Protein AF-A0A850MHQ4-F1 (afdb_monomer)

Sequence (145 aa):
MGALKTVGGVFALVAGTLNIVVLLLAYMGAAVTPMILIYSLSLAVSPIGGIIGLALNGLLLVGGILGLAGKKAGGILALIAAAFIMLEGILISFVFNPFTQPELILMFNPWSFFVGFVGLSISFLTIEAILGLLGGIFILAGGSD

Secondary structure (DSSP, 8-state):
--HHHHHHHHHHHHHHHHHHHHHHHHHTT----HHHHHHHHHHHH-HHHHHHHHHHHHHHHHHHHHHHTT-HHHHHHHHHHHHHHHHHHHHHHHHT-TTT-THHHHHS-HHHHHHHHHHHHT-SS-HHHHHHHHHHHHHHHT---

Mean predicted aligned error: 10.4 Å

Nearest PDB structures (foldseek):
  4py0-assembly1_A  TM=2.645E-01  e=3.277E+00  Homo sapiens

Foldseek 3Di:
DFPLLLLLLVLLQVLLVVLVVLVVCLVVPDPDALQSVLVVVLCVVDVVLVVLLNVLSVLSNQLSVCSNVLHLVSLVSLQVSLVVVLVSLVVSLVVLPCVVPVVVCVVDPVVSSVVNNVVSVVPSPPVSSVSSNSSSVSSNVRDDD

Structure (mmCIF, N/CA/C/O backbone):
data_AF-A0A850MHQ4-F1
#
_entry.id   AF-A0A850MHQ4-F1
#
loop_
_atom_site.group_PDB
_atom_site.id
_atom_site.type_symbol
_atom_site.label_atom_id
_atom_site.label_alt_id
_atom_site.label_comp_id
_atom_site.label_asym_id
_atom_site.label_entity_id
_atom_site.label_seq_id
_atom_site.pdbx_PDB_ins_code
_atom_site.Cartn_x
_atom_site.Cartn_y
_atom_site.Cartn_z
_atom_site.occupancy
_atom_site.B_iso_or_equiv
_atom_site.auth_seq_id
_atom_site.auth_comp_id
_atom_site.auth_asym_id
_atom_site.auth_atom_id
_atom_site.pdbx_PDB_model_num
ATOM 1 N N . MET A 1 1 ? -12.456 -2.548 19.853 1.00 61.94 1 MET A N 1
ATOM 2 C CA . MET A 1 1 ? -11.755 -2.178 18.607 1.00 61.94 1 MET A CA 1
ATOM 3 C C . MET A 1 1 ? -12.731 -2.343 17.447 1.00 61.94 1 MET A C 1
ATOM 5 O O . MET A 1 1 ? -13.324 -3.409 17.347 1.00 61.94 1 MET A O 1
ATOM 9 N N . GLY A 1 2 ? -13.003 -1.292 16.665 1.00 80.81 2 GLY A N 1
ATOM 10 C CA . GLY A 1 2 ? -14.023 -1.354 15.609 1.00 80.81 2 GLY A CA 1
ATOM 11 C C . GLY A 1 2 ? -13.603 -2.276 14.463 1.00 80.81 2 GLY A C 1
ATOM 12 O O . GLY A 1 2 ? -12.462 -2.192 14.012 1.00 80.81 2 GLY A O 1
ATOM 13 N N . ALA A 1 3 ? -14.517 -3.121 13.972 1.00 83.75 3 ALA A N 1
ATOM 14 C CA . ALA A 1 3 ? -14.260 -4.062 12.872 1.00 83.75 3 ALA A CA 1
ATOM 15 C C . ALA A 1 3 ? -13.650 -3.375 11.635 1.00 83.75 3 ALA A C 1
ATOM 17 O O . ALA A 1 3 ? -12.772 -3.931 10.980 1.00 83.75 3 ALA A O 1
ATOM 18 N N . LEU A 1 4 ? -14.041 -2.124 11.377 1.00 87.31 4 LEU A N 1
ATOM 19 C CA . LEU A 1 4 ? -13.515 -1.316 10.279 1.00 87.31 4 LEU A CA 1
ATOM 20 C C . LEU A 1 4 ? -12.008 -1.025 10.418 1.00 87.31 4 LEU A C 1
ATOM 22 O O . LEU A 1 4 ? -11.283 -1.105 9.431 1.00 87.31 4 LEU A O 1
ATOM 26 N N . LYS A 1 5 ? -11.505 -0.780 11.639 1.00 87.50 5 LYS A N 1
ATOM 27 C CA . LYS A 1 5 ? -10.064 -0.577 11.875 1.00 87.50 5 LYS A CA 1
ATOM 28 C C . LYS A 1 5 ? -9.258 -1.837 11.610 1.00 87.50 5 LYS A C 1
ATOM 30 O O . LYS A 1 5 ? -8.165 -1.758 11.061 1.00 87.50 5 LYS A O 1
ATOM 35 N N . THR A 1 6 ? -9.802 -2.989 11.993 1.00 89.56 6 THR A N 1
ATOM 36 C CA . THR A 1 6 ? -9.154 -4.279 11.762 1.00 89.56 6 THR A CA 1
ATOM 37 C C . THR A 1 6 ? -9.053 -4.570 10.269 1.00 89.56 6 THR A C 1
ATOM 39 O O . THR A 1 6 ? -7.967 -4.879 9.791 1.00 89.56 6 THR A O 1
ATOM 42 N N . VAL A 1 7 ? -10.144 -4.387 9.518 1.00 91.62 7 VAL A N 1
ATOM 43 C CA . VAL A 1 7 ? -10.136 -4.537 8.052 1.00 91.62 7 VAL A CA 1
ATOM 44 C C . VAL A 1 7 ? -9.146 -3.563 7.414 1.00 91.62 7 VAL A C 1
ATOM 46 O O . VAL A 1 7 ? -8.342 -3.966 6.576 1.00 91.62 7 VAL A O 1
ATOM 49 N N . GLY A 1 8 ? -9.136 -2.304 7.860 1.00 91.44 8 GLY A N 1
ATOM 50 C CA . GLY A 1 8 ? -8.201 -1.311 7.345 1.00 91.44 8 GLY A CA 1
ATOM 51 C C . GLY A 1 8 ? -6.731 -1.644 7.633 1.00 91.44 8 GLY A C 1
ATOM 52 O O . GLY A 1 8 ? -5.879 -1.510 6.757 1.00 91.44 8 GLY A O 1
ATOM 53 N N . GLY A 1 9 ? -6.441 -2.159 8.832 1.00 91.00 9 GLY A N 1
ATOM 54 C CA . GLY A 1 9 ? -5.115 -2.647 9.214 1.00 91.00 9 GLY A CA 1
ATOM 55 C C . GLY A 1 9 ? -4.639 -3.813 8.346 1.00 91.00 9 GLY A C 1
ATOM 56 O O . GLY A 1 9 ? -3.496 -3.813 7.893 1.00 91.00 9 GLY A O 1
ATOM 57 N N . VAL A 1 10 ? -5.529 -4.767 8.050 1.00 94.00 10 VAL A N 1
ATOM 58 C CA . VAL A 1 10 ? -5.236 -5.887 7.142 1.00 94.00 10 VAL A CA 1
ATOM 59 C C . VAL A 1 10 ? -4.957 -5.390 5.725 1.00 94.00 10 VAL A C 1
ATOM 61 O O . VAL A 1 10 ? -3.985 -5.826 5.118 1.00 94.00 10 VAL A O 1
ATOM 64 N N . PHE A 1 11 ? -5.747 -4.454 5.198 1.00 92.94 11 PHE A N 1
ATOM 65 C CA . PHE A 1 11 ? -5.518 -3.912 3.854 1.00 92.94 11 PHE A CA 1
ATOM 66 C C . PHE A 1 11 ? -4.181 -3.178 3.730 1.00 92.94 11 PHE A C 1
ATOM 68 O O . PHE A 1 11 ? -3.461 -3.402 2.759 1.00 92.94 11 PHE A O 1
ATOM 75 N N . ALA A 1 12 ? -3.806 -2.377 4.730 1.00 90.25 12 ALA A N 1
ATOM 76 C CA . ALA A 1 12 ? -2.504 -1.712 4.753 1.00 90.25 12 ALA A CA 1
ATOM 77 C C . ALA A 1 12 ? -1.334 -2.717 4.822 1.00 90.25 12 ALA A C 1
ATOM 79 O O . ALA A 1 12 ? -0.332 -2.540 4.129 1.00 90.25 12 ALA A O 1
ATOM 80 N N . LEU A 1 13 ? -1.477 -3.806 5.589 1.00 92.38 13 LEU A N 1
ATOM 81 C CA . LEU A 1 13 ? -0.484 -4.886 5.631 1.00 92.38 13 LEU A CA 1
ATOM 82 C C . LEU A 1 13 ? -0.351 -5.600 4.285 1.00 92.38 13 LEU A C 1
ATOM 84 O O . LEU A 1 13 ? 0.759 -5.747 3.784 1.00 92.38 13 LEU A O 1
ATOM 88 N N . VAL A 1 14 ? -1.473 -6.011 3.690 1.00 89.81 14 VAL A N 1
ATOM 8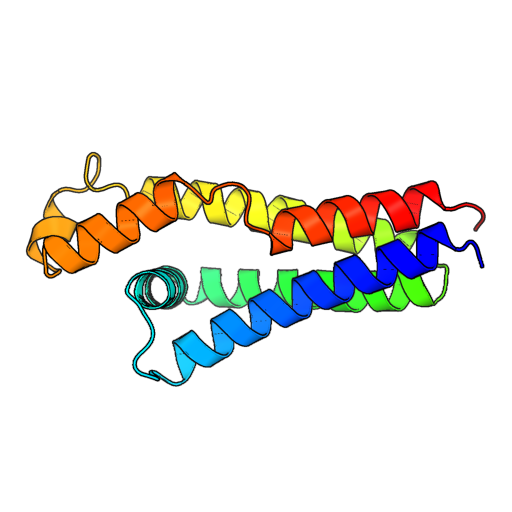9 C CA . VAL A 1 14 ? -1.486 -6.702 2.393 1.00 89.81 14 VAL A CA 1
ATOM 90 C C . VAL A 1 14 ? -0.860 -5.820 1.314 1.00 89.81 14 VAL A C 1
ATOM 92 O O . VAL A 1 14 ? -0.017 -6.301 0.563 1.00 89.81 14 VAL A O 1
ATOM 95 N N . ALA A 1 15 ? -1.189 -4.526 1.283 1.00 86.19 15 ALA A N 1
ATOM 96 C CA . ALA A 1 15 ? -0.582 -3.566 0.366 1.00 86.19 15 ALA A CA 1
ATOM 97 C C . ALA A 1 15 ? 0.949 -3.491 0.510 1.00 86.19 15 ALA A C 1
ATOM 99 O O . ALA A 1 15 ? 1.669 -3.566 -0.486 1.00 86.19 15 ALA A O 1
ATOM 100 N N . GLY A 1 16 ? 1.453 -3.374 1.745 1.00 83.06 16 GLY A N 1
ATOM 101 C CA . GLY A 1 16 ? 2.893 -3.315 2.007 1.00 83.06 16 GLY A CA 1
ATOM 102 C C . GLY A 1 16 ? 3.609 -4.625 1.669 1.00 83.06 16 GLY A C 1
ATOM 103 O O . GLY A 1 16 ? 4.688 -4.615 1.081 1.00 83.06 16 GLY A O 1
ATOM 104 N N . THR A 1 17 ? 3.004 -5.773 1.990 1.00 85.50 17 THR A N 1
ATOM 105 C CA . THR A 1 17 ? 3.582 -7.089 1.689 1.00 85.50 17 THR A CA 1
ATOM 106 C C . THR A 1 17 ? 3.612 -7.380 0.191 1.00 85.50 17 THR A C 1
ATOM 108 O O . THR A 1 17 ? 4.633 -7.863 -0.293 1.00 85.50 17 THR A O 1
ATOM 111 N N . LEU A 1 18 ? 2.547 -7.070 -0.556 1.00 78.00 18 LEU A N 1
ATOM 112 C CA . LEU A 1 18 ? 2.500 -7.291 -2.007 1.00 78.00 18 LEU A CA 1
ATOM 113 C C . LEU A 1 18 ? 3.616 -6.527 -2.726 1.00 78.00 18 LEU A C 1
ATOM 115 O O . LEU A 1 18 ? 4.378 -7.129 -3.479 1.00 78.00 18 LEU A O 1
ATOM 119 N N . ASN A 1 19 ? 3.791 -5.243 -2.411 1.00 74.31 19 ASN A N 1
ATOM 120 C CA . ASN A 1 19 ? 4.869 -4.434 -2.978 1.00 74.31 19 ASN A CA 1
ATOM 121 C C . ASN A 1 19 ? 6.267 -4.972 -2.629 1.00 74.31 19 ASN A C 1
ATOM 123 O O . ASN A 1 19 ? 7.148 -4.989 -3.486 1.00 74.31 19 ASN A O 1
ATOM 127 N N . ILE A 1 20 ? 6.486 -5.448 -1.395 1.00 75.00 20 ILE A N 1
ATOM 128 C CA . ILE A 1 20 ? 7.770 -6.056 -1.003 1.00 75.00 20 ILE A CA 1
ATOM 129 C C . ILE A 1 20 ? 8.021 -7.355 -1.772 1.00 75.00 20 ILE A C 1
ATOM 131 O O . ILE A 1 20 ? 9.147 -7.599 -2.198 1.00 75.00 20 ILE A O 1
ATOM 135 N N . VAL A 1 21 ? 6.998 -8.189 -1.970 1.00 74.62 21 VAL A N 1
ATOM 136 C CA . VAL A 1 21 ? 7.124 -9.430 -2.746 1.00 74.62 21 VAL A CA 1
ATOM 137 C C . VAL A 1 21 ? 7.461 -9.118 -4.203 1.00 74.62 21 VAL A C 1
ATOM 139 O O . VAL A 1 21 ? 8.380 -9.725 -4.749 1.00 74.62 21 VAL A O 1
ATOM 142 N N . VAL A 1 22 ? 6.785 -8.143 -4.817 1.00 69.75 22 VAL A N 1
ATOM 143 C CA . VAL A 1 22 ? 7.092 -7.682 -6.182 1.00 69.75 22 VAL A CA 1
ATOM 144 C C . VAL A 1 22 ? 8.535 -7.177 -6.272 1.00 69.75 22 VAL A C 1
ATOM 146 O O . VAL A 1 22 ? 9.269 -7.570 -7.178 1.00 69.75 22 VAL A O 1
ATOM 149 N N . LEU A 1 23 ? 8.971 -6.378 -5.296 1.00 66.12 23 LEU A N 1
ATOM 150 C CA . LEU A 1 23 ? 10.336 -5.865 -5.207 1.00 66.12 23 LEU A CA 1
ATOM 151 C C . LEU A 1 23 ? 11.383 -6.981 -5.036 1.00 66.12 23 LEU A C 1
ATOM 153 O O . LEU A 1 23 ? 12.436 -6.951 -5.672 1.00 66.12 23 LEU A O 1
ATOM 157 N N . LEU A 1 24 ? 11.106 -7.983 -4.202 1.00 67.06 24 LEU A N 1
ATOM 158 C CA . LEU A 1 24 ? 12.012 -9.108 -3.973 1.00 67.06 24 LEU A CA 1
ATOM 159 C C . LEU A 1 24 ? 12.136 -9.989 -5.222 1.00 67.06 24 LEU A C 1
ATOM 161 O O . LEU A 1 24 ? 13.242 -10.374 -5.594 1.00 67.06 24 LEU A O 1
ATOM 165 N N . LEU A 1 25 ? 11.016 -10.267 -5.895 1.00 61.25 25 LEU A N 1
ATOM 166 C CA . LEU A 1 25 ? 10.997 -11.011 -7.157 1.00 61.25 25 LEU A CA 1
ATOM 167 C C . LEU A 1 25 ? 11.769 -10.274 -8.258 1.00 61.25 25 LEU A C 1
ATOM 169 O O . LEU A 1 25 ? 12.507 -10.913 -9.008 1.00 61.25 25 LEU A O 1
ATOM 173 N N . ALA A 1 26 ? 11.650 -8.945 -8.312 1.00 56.09 26 ALA A N 1
ATOM 174 C CA . ALA A 1 26 ? 12.453 -8.095 -9.185 1.00 56.09 26 ALA A CA 1
ATOM 175 C C . ALA A 1 26 ? 13.959 -8.199 -8.871 1.00 56.09 26 ALA A C 1
ATOM 177 O O . ALA A 1 26 ? 14.766 -8.346 -9.787 1.00 56.09 26 ALA A O 1
ATOM 178 N N . TYR A 1 27 ? 14.348 -8.171 -7.591 1.00 58.88 27 TYR A N 1
ATOM 179 C CA . TYR A 1 27 ? 15.755 -8.228 -7.175 1.00 58.88 27 TYR A CA 1
ATOM 180 C C . TYR A 1 27 ? 16.405 -9.602 -7.400 1.00 58.88 27 TYR A C 1
ATOM 182 O O . TYR A 1 27 ? 17.582 -9.689 -7.741 1.00 58.88 27 TYR A O 1
ATOM 190 N N . MET A 1 28 ? 15.646 -10.688 -7.233 1.00 57.97 28 MET A N 1
ATOM 191 C CA . MET A 1 28 ? 16.149 -12.056 -7.405 1.00 57.97 28 MET A CA 1
ATOM 192 C C . MET A 1 28 ? 16.367 -12.454 -8.872 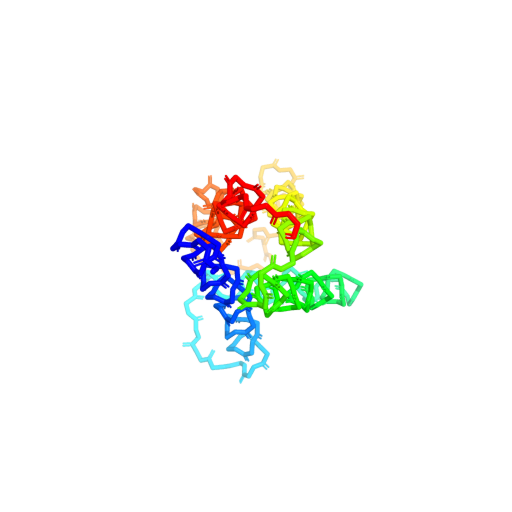1.00 57.97 28 MET A C 1
ATOM 194 O O . MET A 1 28 ? 16.846 -13.559 -9.122 1.00 57.97 28 MET A O 1
ATOM 198 N N . GLY A 1 29 ? 16.014 -11.600 -9.842 1.00 51.28 29 GLY A N 1
ATOM 199 C CA . GLY A 1 29 ? 16.229 -11.876 -11.265 1.00 51.28 29 GLY A CA 1
ATOM 200 C C . GLY A 1 29 ? 15.556 -13.163 -11.748 1.00 51.28 29 GLY A C 1
ATOM 201 O O . GLY A 1 29 ? 15.959 -13.719 -12.771 1.00 51.28 29 GLY A O 1
ATOM 202 N N . ALA A 1 30 ? 14.551 -13.663 -11.014 1.00 48.84 30 ALA A N 1
ATOM 203 C CA . ALA A 1 30 ? 13.721 -14.761 -11.483 1.00 48.84 30 ALA A CA 1
ATOM 204 C C . ALA A 1 30 ? 13.157 -14.360 -12.855 1.00 48.84 30 ALA A C 1
ATOM 206 O O . ALA A 1 30 ? 12.944 -13.177 -13.108 1.00 48.84 30 ALA A O 1
ATOM 207 N N . ALA A 1 31 ? 12.971 -15.304 -13.778 1.00 44.38 31 ALA A N 1
ATOM 208 C CA . ALA A 1 31 ? 12.414 -15.008 -15.096 1.00 44.38 31 ALA A CA 1
ATOM 209 C C . ALA A 1 31 ? 10.962 -14.534 -14.933 1.00 44.38 31 ALA A C 1
ATOM 211 O O . ALA A 1 31 ? 10.024 -15.328 -14.965 1.00 44.38 31 ALA A O 1
ATOM 212 N N . VAL A 1 32 ? 10.789 -13.243 -14.669 1.00 46.47 32 VAL A N 1
ATOM 213 C CA . VAL A 1 32 ? 9.503 -12.640 -14.373 1.00 46.47 32 VAL A CA 1
ATOM 214 C C . VAL A 1 32 ? 9.112 -11.745 -15.537 1.00 46.47 32 VAL A C 1
ATOM 216 O O . VAL A 1 32 ? 9.948 -11.106 -16.171 1.00 46.47 32 VAL A 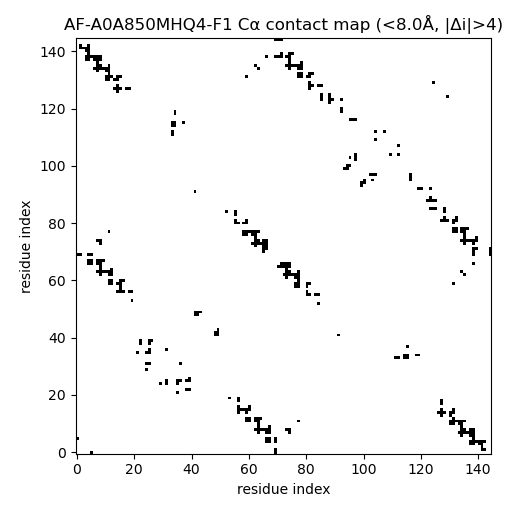O 1
ATOM 219 N N . THR A 1 33 ? 7.829 -11.796 -15.867 1.00 52.03 33 THR A N 1
ATOM 220 C CA . THR A 1 33 ? 7.173 -11.148 -17.006 1.00 52.03 33 THR A CA 1
ATOM 221 C C . THR A 1 33 ? 7.634 -9.699 -17.259 1.00 52.03 33 THR A C 1
ATOM 223 O O . THR A 1 33 ? 8.085 -9.021 -16.333 1.00 52.03 33 THR A O 1
ATOM 226 N N . PRO A 1 34 ? 7.460 -9.160 -18.487 1.00 49.66 34 PRO A N 1
ATOM 227 C CA . PRO A 1 34 ? 7.884 -7.800 -18.853 1.00 49.66 34 PRO A CA 1
ATOM 228 C C . PRO A 1 34 ? 7.454 -6.696 -17.869 1.00 49.66 34 PRO A C 1
ATOM 230 O O . PRO A 1 34 ? 8.156 -5.702 -17.725 1.00 49.66 34 PRO A O 1
ATOM 233 N N . MET A 1 35 ? 6.335 -6.881 -17.153 1.00 47.12 35 MET A N 1
ATOM 234 C CA . MET A 1 35 ? 5.872 -5.963 -16.102 1.00 47.12 35 MET A CA 1
ATOM 235 C C . MET A 1 35 ? 6.837 -5.856 -14.913 1.00 47.12 35 MET A C 1
ATOM 237 O O . MET A 1 35 ? 7.086 -4.754 -14.433 1.00 47.12 35 MET A O 1
ATOM 241 N N . ILE A 1 36 ? 7.400 -6.970 -14.439 1.00 49.69 36 ILE A N 1
ATOM 242 C CA . ILE A 1 36 ? 8.310 -6.970 -13.282 1.00 49.69 36 ILE A CA 1
ATOM 243 C C . ILE A 1 36 ? 9.706 -6.506 -13.690 1.00 49.69 36 ILE A C 1
ATOM 245 O O . ILE A 1 36 ? 10.376 -5.848 -12.899 1.00 49.69 36 ILE A O 1
ATOM 249 N N . LEU A 1 37 ? 10.099 -6.725 -14.949 1.00 47.12 37 LEU A N 1
ATOM 250 C CA . LEU A 1 37 ? 11.318 -6.140 -15.502 1.00 47.12 37 LEU A CA 1
ATOM 251 C C . LEU A 1 37 ? 11.270 -4.603 -15.464 1.00 47.12 37 LEU A C 1
ATOM 253 O O . LEU A 1 37 ? 12.275 -3.970 -15.159 1.00 47.12 37 LEU A O 1
ATOM 257 N N . ILE A 1 38 ? 10.105 -3.990 -15.682 1.00 49.34 38 ILE A N 1
ATOM 258 C CA . ILE A 1 38 ? 9.969 -2.530 -15.641 1.00 49.34 38 ILE A CA 1
ATOM 259 C C . ILE A 1 38 ? 9.919 -1.976 -14.216 1.00 49.34 38 ILE A C 1
ATOM 261 O O . ILE A 1 38 ? 10.558 -0.960 -13.957 1.00 49.34 38 ILE A O 1
ATOM 265 N N . TYR A 1 39 ? 9.265 -2.664 -13.277 1.00 44.44 39 TYR A N 1
ATOM 266 C CA . TYR A 1 39 ? 9.404 -2.341 -11.850 1.00 44.44 39 TYR A CA 1
ATOM 267 C C . TYR A 1 39 ? 10.862 -2.486 -11.390 1.00 44.44 39 TYR A C 1
ATOM 269 O O . TYR A 1 39 ? 11.397 -1.614 -10.714 1.00 44.44 39 TYR A O 1
ATOM 277 N N . SER A 1 40 ? 11.561 -3.541 -11.818 1.00 44.00 40 SER A N 1
ATOM 278 C CA . SER A 1 40 ? 12.989 -3.707 -11.532 1.00 44.00 40 SER A CA 1
ATOM 279 C C . SER A 1 40 ? 13.840 -2.596 -12.158 1.00 44.00 40 SER A C 1
ATOM 281 O O . SER A 1 40 ? 14.819 -2.170 -11.554 1.00 44.00 40 SER A O 1
ATOM 283 N N . LEU A 1 41 ? 13.439 -2.065 -13.320 1.00 45.47 41 LEU A N 1
ATOM 284 C CA . LEU A 1 41 ? 14.108 -0.951 -13.987 1.00 45.47 41 LEU A CA 1
ATOM 285 C C . LEU A 1 41 ? 13.825 0.395 -13.316 1.00 45.47 41 LEU A C 1
ATOM 287 O O . LEU A 1 41 ? 14.747 1.190 -13.190 1.00 45.47 41 LEU A O 1
ATOM 291 N N . SER A 1 42 ? 12.615 0.663 -12.824 1.00 48.78 42 SER A N 1
ATOM 292 C CA . SER A 1 42 ? 12.344 1.893 -12.065 1.00 48.78 42 SER A CA 1
ATOM 293 C C . SER A 1 42 ? 13.140 1.942 -10.755 1.00 48.78 42 SER A C 1
ATOM 295 O O . SER A 1 42 ? 13.628 2.999 -10.358 1.00 48.78 42 SER A O 1
ATOM 297 N N . LEU A 1 43 ? 13.351 0.777 -10.142 1.00 42.78 43 LEU A N 1
ATOM 298 C CA . LEU A 1 43 ? 14.210 0.563 -8.979 1.00 42.78 43 LEU A CA 1
ATOM 299 C C . LEU A 1 43 ? 15.714 0.607 -9.302 1.00 42.78 43 LEU A C 1
ATOM 301 O O . LEU A 1 43 ? 16.499 1.106 -8.496 1.00 42.78 43 LEU A O 1
ATOM 305 N N . ALA A 1 44 ? 16.128 0.117 -10.473 1.00 38.22 44 ALA A N 1
ATOM 306 C CA . ALA A 1 44 ? 17.526 0.102 -10.910 1.00 38.22 44 ALA A CA 1
ATOM 307 C C . ALA A 1 44 ? 18.004 1.444 -11.495 1.00 38.22 44 ALA A C 1
ATOM 309 O O . ALA A 1 44 ? 19.188 1.762 -11.401 1.00 38.22 44 ALA A O 1
ATOM 310 N N . VAL A 1 45 ? 17.106 2.248 -12.074 1.00 39.88 45 VAL A N 1
ATOM 311 C CA . VAL A 1 45 ? 17.433 3.559 -12.670 1.00 39.88 45 VAL A CA 1
ATOM 312 C C . VAL A 1 45 ? 17.606 4.642 -11.596 1.00 39.88 45 VAL A C 1
ATOM 314 O O . VAL A 1 45 ? 18.258 5.655 -11.841 1.00 39.88 45 VAL A O 1
ATOM 317 N N . SER A 1 46 ? 17.118 4.417 -10.370 1.00 43.34 46 SER A N 1
ATOM 318 C CA . SER A 1 46 ? 17.421 5.280 -9.228 1.00 43.34 46 SER A CA 1
ATOM 319 C C . SER A 1 46 ? 17.513 4.482 -7.921 1.00 43.34 46 SER A C 1
ATOM 321 O O . SER A 1 46 ? 16.481 4.139 -7.340 1.00 43.34 46 SER A O 1
ATOM 323 N N . PRO A 1 47 ? 18.728 4.267 -7.376 1.00 49.88 47 PRO A N 1
ATOM 324 C CA . PRO A 1 47 ? 18.920 3.717 -6.030 1.00 49.88 47 PRO A CA 1
ATOM 325 C C . PRO A 1 47 ? 18.123 4.480 -4.960 1.00 49.88 47 PRO A C 1
ATOM 327 O O . PRO A 1 47 ? 17.685 3.906 -3.967 1.00 49.88 47 PRO A O 1
ATOM 330 N N . ILE A 1 48 ? 17.892 5.778 -5.187 1.00 55.06 48 ILE A N 1
ATOM 331 C CA . ILE A 1 48 ? 17.094 6.651 -4.321 1.00 55.06 48 ILE A CA 1
ATOM 332 C C . ILE A 1 48 ? 15.601 6.301 -4.418 1.00 55.06 48 ILE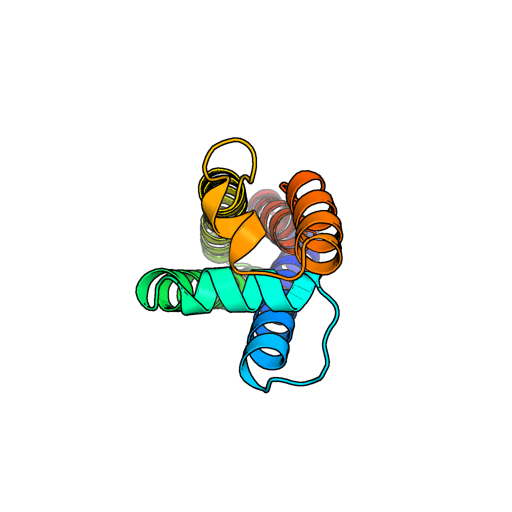 A C 1
ATOM 334 O O . ILE A 1 48 ? 14.933 6.238 -3.390 1.00 55.06 48 ILE A O 1
ATOM 338 N N . GLY A 1 49 ? 15.089 6.014 -5.621 1.00 57.03 49 GLY A N 1
ATOM 339 C CA . GLY A 1 49 ? 13.710 5.556 -5.829 1.00 57.03 49 GLY A CA 1
ATOM 340 C C . GLY A 1 49 ? 13.422 4.253 -5.085 1.00 57.03 49 GLY A C 1
ATOM 341 O O . GLY A 1 49 ? 12.418 4.149 -4.389 1.00 57.03 49 GLY A O 1
ATOM 342 N N . GLY A 1 50 ? 14.366 3.307 -5.101 1.00 58.94 50 GLY A N 1
ATOM 343 C CA . GLY A 1 50 ? 14.211 2.055 -4.361 1.00 58.94 50 GLY A CA 1
ATOM 344 C C . GLY A 1 50 ? 14.224 2.173 -2.846 1.00 58.94 50 GLY A C 1
ATOM 345 O O . GLY A 1 50 ? 13.464 1.486 -2.163 1.00 58.94 50 GLY A O 1
ATOM 346 N N . ILE A 1 51 ? 15.042 3.078 -2.314 1.00 66.56 51 ILE A N 1
ATOM 347 C CA . ILE A 1 51 ? 15.058 3.382 -0.880 1.00 66.56 51 ILE A CA 1
ATOM 348 C C . ILE A 1 51 ? 13.741 4.050 -0.461 1.00 66.56 51 ILE A C 1
ATOM 350 O O . ILE A 1 51 ? 13.187 3.702 0.583 1.00 66.56 51 ILE A O 1
ATOM 354 N N . ILE A 1 52 ? 13.212 4.966 -1.280 1.00 69.38 52 ILE A N 1
ATOM 355 C CA . ILE A 1 52 ? 11.915 5.613 -1.040 1.00 69.38 52 ILE A CA 1
ATOM 356 C C . ILE A 1 52 ? 10.789 4.574 -1.088 1.00 69.38 52 ILE A C 1
ATOM 358 O O . ILE A 1 52 ? 10.021 4.485 -0.132 1.00 69.38 52 ILE A O 1
ATOM 362 N N . GLY A 1 53 ? 10.737 3.725 -2.117 1.00 72.56 53 GLY A N 1
ATOM 363 C CA . GLY A 1 53 ? 9.738 2.661 -2.230 1.00 72.56 53 GLY A CA 1
ATOM 364 C C . GLY A 1 53 ? 9.762 1.704 -1.032 1.00 72.56 53 GLY A C 1
ATOM 365 O O . GLY A 1 53 ? 8.721 1.400 -0.448 1.00 72.56 53 GLY A O 1
ATOM 366 N N . LEU A 1 54 ? 10.944 1.279 -0.575 1.00 75.50 54 LEU A N 1
ATOM 367 C CA . LEU A 1 54 ? 11.087 0.467 0.642 1.00 75.50 54 LEU A CA 1
ATOM 368 C C . LEU A 1 54 ? 10.586 1.189 1.898 1.00 75.50 54 LEU A C 1
ATOM 370 O O . LEU A 1 54 ? 9.889 0.585 2.716 1.00 75.50 54 LEU A O 1
ATOM 374 N N . ALA A 1 55 ? 10.902 2.477 2.049 1.00 81.94 55 ALA A N 1
ATOM 375 C CA . ALA A 1 55 ? 10.444 3.273 3.182 1.00 81.94 55 ALA A CA 1
ATOM 376 C C . ALA A 1 55 ? 8.913 3.409 3.201 1.00 81.94 55 ALA A C 1
ATOM 378 O O . ALA A 1 55 ? 8.295 3.226 4.251 1.00 81.94 55 ALA A O 1
ATOM 379 N N . LEU A 1 56 ? 8.286 3.653 2.047 1.00 84.25 56 LEU A N 1
ATOM 380 C CA . LEU A 1 56 ? 6.828 3.733 1.910 1.00 84.25 56 LEU A CA 1
ATOM 381 C C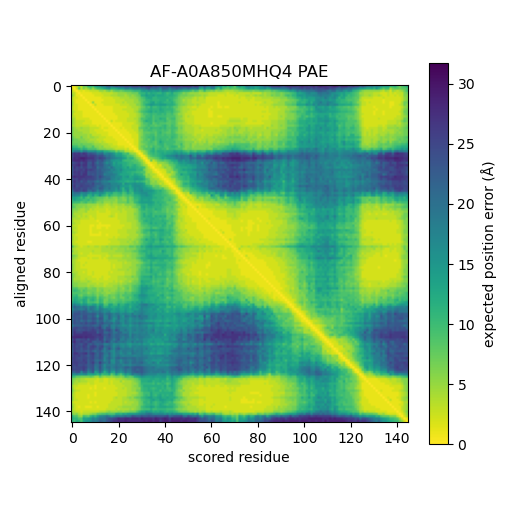 . LEU A 1 56 ? 6.155 2.392 2.242 1.00 84.25 56 LEU A C 1
ATOM 383 O O . LEU A 1 56 ? 5.151 2.360 2.952 1.00 84.25 56 LEU A O 1
ATOM 387 N N . ASN A 1 57 ? 6.750 1.271 1.835 1.00 83.06 57 ASN A N 1
ATOM 388 C CA . ASN A 1 57 ? 6.276 -0.056 2.231 1.00 83.06 57 ASN A CA 1
ATOM 389 C C . ASN A 1 57 ? 6.406 -0.306 3.736 1.00 83.06 57 ASN A C 1
ATOM 391 O O . ASN A 1 57 ? 5.485 -0.834 4.360 1.00 83.06 57 ASN A O 1
ATOM 395 N N . GLY A 1 58 ? 7.504 0.143 4.345 1.00 85.19 58 GLY A N 1
ATOM 396 C CA . GLY A 1 58 ? 7.660 0.150 5.798 1.00 85.19 58 GLY A CA 1
ATOM 397 C C . GLY A 1 58 ? 6.558 0.954 6.493 1.00 85.19 58 GLY A C 1
ATOM 398 O O . GLY A 1 58 ? 5.986 0.489 7.478 1.00 85.19 58 GLY A O 1
ATOM 399 N N . LEU A 1 59 ? 6.194 2.120 5.952 1.00 91.31 59 LEU A N 1
ATOM 400 C CA . LEU A 1 59 ? 5.097 2.941 6.470 1.00 91.31 59 LEU A CA 1
ATOM 401 C C . LEU A 1 59 ? 3.725 2.269 6.321 1.00 91.31 59 LEU A C 1
ATOM 403 O O . LEU A 1 59 ? 2.923 2.370 7.248 1.00 91.31 59 LEU A O 1
ATOM 407 N N . LEU A 1 60 ? 3.458 1.549 5.224 1.00 91.06 60 LEU A N 1
ATOM 408 C CA . LEU A 1 60 ? 2.242 0.735 5.074 1.00 91.06 60 LEU A CA 1
ATOM 409 C C . LEU A 1 60 ? 2.173 -0.375 6.127 1.00 91.06 60 LEU A C 1
ATOM 411 O O . LEU A 1 60 ? 1.135 -0.551 6.765 1.00 91.06 60 LEU A O 1
ATOM 415 N N . LEU A 1 61 ? 3.280 -1.086 6.357 1.00 92.94 61 LEU A N 1
ATOM 416 C CA . LEU A 1 61 ? 3.340 -2.162 7.347 1.00 92.94 61 LEU A CA 1
ATOM 417 C C . LEU A 1 61 ? 3.154 -1.636 8.773 1.00 92.94 61 LEU A C 1
ATOM 419 O O . LEU A 1 61 ? 2.317 -2.140 9.521 1.00 92.94 61 LEU A O 1
ATOM 423 N N . VAL A 1 62 ? 3.893 -0.588 9.144 1.00 94.19 62 VAL A N 1
ATOM 424 C CA . VAL A 1 62 ? 3.754 0.072 10.450 1.00 94.19 62 VAL A CA 1
ATOM 425 C C . VAL A 1 62 ? 2.350 0.661 10.600 1.00 94.19 62 VAL A C 1
ATOM 427 O O . VAL A 1 62 ? 1.729 0.513 11.653 1.00 94.19 62 VAL A O 1
ATOM 430 N N . GLY A 1 63 ? 1.817 1.270 9.540 1.00 91.38 63 GLY A N 1
ATOM 431 C CA . GLY A 1 63 ? 0.460 1.797 9.481 1.00 91.38 63 GLY A CA 1
ATOM 432 C C . GLY A 1 63 ? -0.598 0.725 9.733 1.00 91.38 63 GLY A C 1
ATOM 433 O O . GLY A 1 63 ? -1.481 0.906 10.572 1.00 91.38 63 GLY A O 1
ATOM 434 N N . GLY A 1 64 ? -0.455 -0.432 9.087 1.00 91.88 64 GLY A N 1
ATOM 435 C CA . GLY A 1 64 ? -1.321 -1.589 9.271 1.00 91.88 64 GLY A CA 1
ATOM 436 C C . GLY A 1 64 ? -1.256 -2.167 10.683 1.00 91.88 64 GLY A C 1
ATOM 437 O O . GLY A 1 64 ? -2.298 -2.354 11.306 1.00 91.88 64 GLY A O 1
ATOM 438 N N . ILE A 1 65 ? -0.054 -2.359 11.240 1.00 94.31 65 ILE A N 1
ATOM 439 C CA . ILE A 1 65 ? 0.141 -2.846 12.620 1.00 94.31 65 ILE A CA 1
ATOM 440 C C . ILE A 1 65 ? -0.493 -1.889 13.634 1.00 94.31 65 ILE A C 1
ATOM 442 O O . ILE A 1 65 ? -1.213 -2.315 14.536 1.00 94.31 65 ILE A O 1
ATOM 446 N N . LEU A 1 66 ? -0.265 -0.583 13.489 1.00 91.69 66 LEU A N 1
ATOM 447 C CA . LEU A 1 66 ? -0.860 0.421 14.372 1.00 91.69 66 LEU A CA 1
ATOM 448 C C . LEU A 1 66 ? -2.384 0.488 14.202 1.00 91.69 66 LEU A C 1
ATOM 450 O O . LEU A 1 66 ? -3.096 0.628 15.196 1.00 91.69 66 LEU A O 1
ATOM 454 N N . GLY A 1 67 ? -2.888 0.324 12.976 1.00 89.00 67 GLY A N 1
ATOM 455 C CA . GLY A 1 67 ? -4.313 0.194 12.683 1.00 89.00 67 GLY A CA 1
ATOM 456 C C . GLY A 1 67 ? -4.941 -1.019 13.367 1.00 89.00 67 GLY A C 1
ATOM 457 O O . GLY A 1 67 ? -5.991 -0.880 13.995 1.00 89.00 67 GLY A O 1
ATOM 458 N N . LEU A 1 68 ? -4.252 -2.168 13.348 1.00 90.75 68 LEU A N 1
ATOM 459 C CA . LEU A 1 68 ? -4.611 -3.389 14.083 1.00 90.75 68 LEU A CA 1
ATOM 460 C C . LEU A 1 68 ? -4.481 -3.252 15.608 1.00 90.75 68 LEU A C 1
ATOM 462 O O . LEU A 1 68 ? -5.133 -3.978 16.347 1.00 90.75 68 LEU A O 1
ATOM 466 N N . ALA A 1 69 ? -3.676 -2.312 16.095 1.00 89.31 69 ALA A N 1
ATOM 467 C CA . ALA A 1 69 ? -3.632 -1.941 17.508 1.00 89.31 69 ALA A CA 1
ATOM 468 C C . ALA A 1 69 ? -4.713 -0.905 17.880 1.00 89.31 69 ALA A C 1
ATOM 470 O O . ALA A 1 69 ? -4.763 -0.437 19.014 1.00 89.31 69 ALA A O 1
ATOM 471 N N . GLY A 1 70 ? -5.562 -0.509 16.925 1.00 85.50 70 GLY A N 1
ATOM 472 C CA . GLY A 1 70 ? -6.638 0.458 17.123 1.00 85.50 70 GLY A CA 1
ATOM 473 C C . GLY A 1 70 ? -6.201 1.922 17.044 1.00 85.50 70 GLY A C 1
ATOM 474 O O . GLY A 1 70 ? -7.035 2.802 17.257 1.00 85.50 70 GLY A O 1
ATOM 475 N N . LYS A 1 71 ? -4.941 2.215 16.703 1.00 89.50 71 LYS A N 1
ATOM 476 C CA . LYS A 1 71 ? -4.382 3.573 16.701 1.00 89.50 71 LYS A CA 1
ATOM 477 C C . LYS A 1 71 ? -4.666 4.301 15.388 1.00 89.50 71 LYS A C 1
ATOM 479 O O . LYS A 1 71 ? -4.276 3.843 14.316 1.00 89.50 71 LYS A O 1
ATOM 484 N N . LYS A 1 72 ? -5.237 5.508 15.478 1.00 86.88 72 LYS A N 1
ATOM 485 C CA . LYS A 1 72 ? -5.509 6.373 14.310 1.00 86.88 72 LYS A CA 1
ATOM 486 C C . LYS A 1 72 ? -4.247 6.771 13.543 1.00 86.88 72 LYS A C 1
ATOM 488 O O . LYS A 1 72 ? -4.296 6.887 12.323 1.00 86.88 72 LYS A O 1
ATOM 493 N N . ALA A 1 73 ? -3.113 6.908 14.237 1.00 90.06 73 ALA A N 1
ATOM 494 C CA . ALA A 1 73 ? -1.818 7.166 13.608 1.00 90.06 73 ALA A CA 1
ATOM 495 C C . ALA A 1 73 ? -1.490 6.131 12.517 1.00 90.06 73 ALA A C 1
ATOM 497 O O . ALA A 1 73 ? -0.915 6.492 11.496 1.00 90.06 73 ALA A O 1
ATOM 498 N N . GLY A 1 74 ? -1.933 4.877 12.680 1.00 89.38 74 GLY A N 1
ATOM 499 C CA . GLY A 1 74 ? -1.749 3.844 11.666 1.00 89.38 74 GLY A CA 1
ATOM 500 C C . GLY A 1 74 ? -2.440 4.160 10.339 1.00 89.38 74 GLY A C 1
ATOM 501 O O . GLY A 1 74 ? -1.870 3.940 9.274 1.00 89.38 74 GLY A O 1
ATOM 502 N N . GLY A 1 75 ? -3.628 4.766 10.401 1.00 89.88 75 GLY A N 1
ATOM 503 C CA . GLY A 1 75 ? -4.373 5.174 9.214 1.00 89.88 75 GLY A CA 1
ATOM 504 C C . GLY A 1 75 ? -3.705 6.322 8.463 1.00 89.88 75 GLY A C 1
ATOM 505 O O . GLY A 1 75 ? -3.651 6.295 7.238 1.00 89.88 75 GLY A O 1
ATOM 506 N N . ILE A 1 76 ? -3.128 7.286 9.191 1.00 92.44 76 ILE A N 1
ATOM 507 C CA . ILE A 1 76 ? -2.378 8.406 8.597 1.00 92.44 76 ILE A CA 1
ATOM 508 C C . ILE A 1 76 ? -1.132 7.890 7.876 1.00 92.44 76 ILE A C 1
ATOM 510 O O . ILE A 1 76 ? -0.899 8.253 6.726 1.00 92.44 76 ILE A O 1
ATOM 514 N N . LEU A 1 77 ? -0.355 7.017 8.526 1.00 92.25 77 LEU A N 1
ATOM 515 C CA . LEU A 1 77 ? 0.844 6.438 7.916 1.00 92.25 77 LEU A CA 1
ATOM 516 C C . LEU A 1 77 ? 0.501 5.630 6.659 1.00 92.25 77 LEU A C 1
ATOM 518 O O . LEU A 1 77 ? 1.165 5.795 5.639 1.00 92.25 77 LEU A O 1
ATOM 522 N N . ALA A 1 78 ? -0.565 4.822 6.709 1.00 90.75 78 ALA A N 1
ATOM 523 C CA . ALA A 1 78 ? -1.024 4.051 5.557 1.00 90.75 78 ALA A CA 1
ATOM 524 C C . ALA A 1 78 ? -1.482 4.948 4.390 1.00 90.75 78 ALA A C 1
ATOM 526 O O . ALA A 1 78 ? -1.138 4.677 3.242 1.00 90.75 78 ALA A O 1
ATOM 527 N N . LEU A 1 79 ? -2.194 6.046 4.676 1.00 91.75 79 LEU A N 1
ATOM 528 C CA . LEU A 1 79 ? -2.635 7.020 3.670 1.00 91.75 79 LEU A CA 1
ATOM 529 C C . LEU A 1 79 ? -1.472 7.752 3.004 1.00 91.75 79 LEU A C 1
ATOM 531 O O . LEU A 1 79 ? -1.437 7.841 1.780 1.00 91.75 79 LEU A O 1
ATOM 535 N N . ILE A 1 80 ? -0.525 8.263 3.799 1.00 90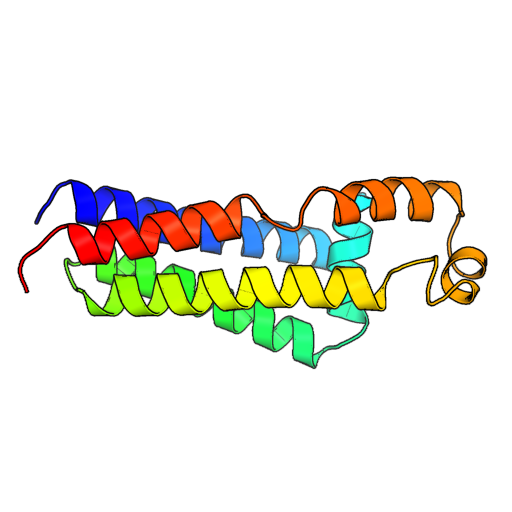.62 80 ILE A N 1
ATOM 536 C CA . ILE A 1 80 ? 0.666 8.942 3.274 1.00 90.62 80 ILE A CA 1
ATOM 537 C C . ILE A 1 80 ? 1.426 7.977 2.368 1.00 90.62 80 ILE A C 1
ATOM 539 O O . ILE A 1 80 ? 1.715 8.306 1.222 1.00 90.62 80 ILE A O 1
ATOM 543 N N . ALA A 1 81 ? 1.691 6.764 2.851 1.00 87.81 81 ALA A N 1
ATOM 544 C CA . ALA A 1 81 ? 2.436 5.781 2.088 1.00 87.81 81 ALA A CA 1
ATOM 545 C C . ALA A 1 81 ? 1.761 5.439 0.752 1.00 87.81 81 ALA A C 1
ATOM 547 O O . ALA A 1 81 ? 2.405 5.480 -0.293 1.00 87.81 81 ALA A O 1
ATOM 548 N N . ALA A 1 82 ? 0.452 5.180 0.770 1.00 85.81 82 ALA A N 1
ATOM 549 C CA . ALA A 1 82 ? -0.303 4.843 -0.429 1.00 85.81 82 ALA A CA 1
ATOM 550 C C . ALA A 1 82 ? -0.388 6.003 -1.437 1.00 85.81 82 ALA A C 1
ATOM 552 O O . ALA A 1 82 ? -0.273 5.780 -2.642 1.00 85.81 82 ALA A O 1
ATOM 553 N N . ALA A 1 83 ? -0.531 7.245 -0.961 1.00 85.38 83 ALA A N 1
ATOM 554 C CA . ALA A 1 83 ? -0.530 8.428 -1.820 1.00 85.38 83 ALA A CA 1
ATOM 555 C C . ALA A 1 83 ? 0.826 8.634 -2.514 1.00 85.38 83 ALA A C 1
ATOM 557 O O . ALA A 1 83 ? 0.873 8.938 -3.705 1.00 85.38 83 ALA A O 1
ATOM 558 N N . PHE A 1 84 ? 1.932 8.428 -1.796 1.00 83.75 84 PHE A N 1
ATOM 559 C CA . PHE A 1 84 ? 3.269 8.519 -2.380 1.00 83.75 84 PHE A CA 1
ATOM 560 C C . PHE A 1 84 ? 3.564 7.375 -3.357 1.00 83.75 84 PHE A C 1
ATOM 562 O O . PHE A 1 84 ? 4.138 7.642 -4.405 1.00 83.75 84 PHE A O 1
ATOM 569 N N . ILE A 1 85 ? 3.114 6.145 -3.081 1.00 77.81 85 ILE A N 1
ATOM 570 C CA . ILE A 1 85 ? 3.225 5.017 -4.027 1.00 77.81 85 ILE A CA 1
ATOM 571 C C . ILE A 1 85 ? 2.463 5.323 -5.326 1.00 77.81 85 ILE A C 1
ATOM 573 O O . ILE A 1 85 ? 2.950 5.046 -6.419 1.00 77.81 85 ILE A O 1
ATOM 577 N N . MET A 1 86 ? 1.288 5.952 -5.226 1.00 75.19 86 MET A N 1
ATOM 578 C CA . MET A 1 86 ? 0.521 6.384 -6.396 1.00 75.19 86 MET A CA 1
ATOM 579 C C . MET A 1 86 ? 1.254 7.478 -7.191 1.00 75.19 86 MET A C 1
ATOM 581 O O . MET A 1 86 ? 1.329 7.404 -8.417 1.00 75.19 86 MET A O 1
ATOM 585 N N . LEU A 1 87 ? 1.841 8.471 -6.511 1.00 72.94 87 LEU A N 1
ATOM 586 C CA . LEU A 1 87 ? 2.660 9.509 -7.152 1.00 72.94 87 LEU A CA 1
ATOM 587 C C . LEU A 1 87 ? 3.919 8.934 -7.812 1.00 72.94 87 LEU A C 1
ATOM 589 O O . LEU A 1 87 ? 4.266 9.345 -8.916 1.00 72.94 87 LEU A O 1
ATOM 593 N N . GLU A 1 88 ? 4.582 7.974 -7.170 1.00 6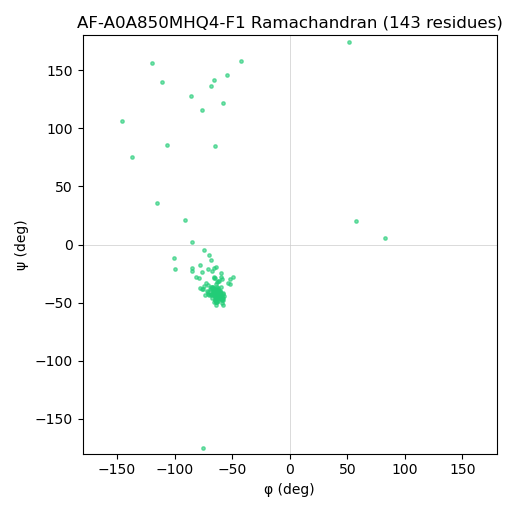9.44 88 GLU A N 1
ATOM 594 C CA . GLU A 1 88 ? 5.733 7.265 -7.727 1.00 69.44 88 GLU A CA 1
ATOM 595 C C . GLU A 1 88 ? 5.342 6.525 -9.013 1.00 69.44 88 GLU A C 1
ATOM 597 O O . GLU A 1 88 ? 6.001 6.693 -10.038 1.00 69.44 88 GLU A O 1
ATOM 602 N N . GLY A 1 89 ? 4.215 5.803 -9.001 1.00 66.62 89 GLY A N 1
ATOM 603 C CA . GLY A 1 89 ? 3.674 5.144 -10.192 1.00 66.62 89 GLY A CA 1
ATOM 604 C C . GLY A 1 89 ? 3.398 6.118 -11.344 1.00 66.62 89 GLY A C 1
ATOM 605 O O . GLY A 1 89 ? 3.747 5.840 -12.493 1.00 66.62 89 GLY A O 1
ATOM 606 N N . ILE A 1 90 ? 2.848 7.300 -11.039 1.00 65.75 90 ILE A N 1
ATOM 607 C CA . ILE A 1 90 ? 2.626 8.368 -12.025 1.00 65.75 90 ILE A CA 1
ATOM 608 C C . ILE A 1 90 ? 3.958 8.868 -12.602 1.00 65.75 90 ILE A C 1
ATOM 610 O O . ILE A 1 90 ? 4.108 8.945 -13.822 1.00 65.75 90 ILE A O 1
ATOM 614 N N . LEU A 1 91 ? 4.939 9.186 -11.752 1.00 62.25 91 LEU A N 1
ATOM 61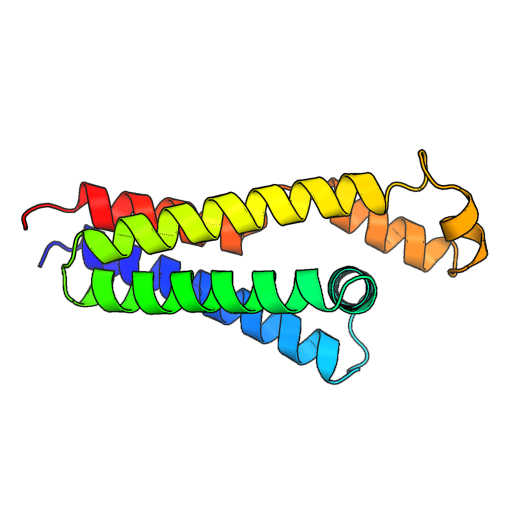5 C CA . LEU A 1 91 ? 6.239 9.711 -12.182 1.00 62.25 91 LEU A CA 1
ATOM 616 C C . LEU A 1 91 ? 7.022 8.702 -13.031 1.00 62.25 91 LEU A C 1
ATOM 618 O O . LEU A 1 91 ? 7.576 9.081 -14.063 1.00 62.25 91 LEU A O 1
ATOM 622 N N . ILE A 1 92 ? 7.015 7.421 -12.654 1.00 60.62 92 ILE A N 1
ATOM 623 C CA . ILE A 1 92 ? 7.632 6.336 -13.431 1.00 60.62 92 ILE A CA 1
ATOM 624 C C . ILE A 1 92 ? 7.015 6.277 -14.829 1.00 60.62 92 ILE A C 1
ATOM 626 O O . ILE A 1 92 ? 7.736 6.232 -15.824 1.00 60.62 92 ILE A O 1
ATOM 630 N N . SER A 1 93 ? 5.690 6.349 -14.938 1.00 56.44 93 SER A N 1
ATOM 631 C CA . SER A 1 93 ? 5.034 6.313 -16.243 1.00 56.44 93 SER A CA 1
ATOM 632 C C . SER A 1 93 ? 5.364 7.518 -17.131 1.00 56.44 93 SER A C 1
ATOM 634 O O . SER A 1 93 ? 5.319 7.373 -18.351 1.00 56.44 93 SER A O 1
ATOM 636 N N . PHE A 1 94 ? 5.670 8.692 -16.567 1.00 58.59 94 PHE A N 1
ATOM 637 C CA . PHE A 1 94 ? 6.109 9.855 -17.348 1.00 58.59 94 PHE A CA 1
ATOM 638 C C . PHE A 1 94 ? 7.562 9.730 -17.816 1.00 58.59 94 PHE A C 1
ATOM 640 O O . PHE A 1 94 ? 7.872 10.131 -18.938 1.00 58.59 94 PHE A O 1
ATOM 647 N N . VAL A 1 95 ? 8.440 9.176 -16.974 1.00 57.81 95 VAL A N 1
ATOM 648 C CA . VAL A 1 95 ? 9.864 8.988 -17.290 1.00 57.81 95 VAL A CA 1
ATOM 649 C C . VAL A 1 95 ? 10.061 7.888 -18.332 1.00 57.81 95 VAL A C 1
ATOM 651 O O . VAL A 1 95 ? 10.810 8.082 -19.279 1.00 57.81 95 VAL A O 1
ATOM 654 N N . PHE A 1 96 ? 9.349 6.765 -18.222 1.00 54.38 96 PHE A N 1
ATOM 655 C CA . PHE A 1 96 ? 9.472 5.635 -19.153 1.00 54.38 96 PHE A CA 1
ATOM 656 C C . PHE A 1 96 ? 8.505 5.710 -20.343 1.00 54.38 96 PHE A C 1
ATOM 658 O O . PHE A 1 96 ? 8.202 4.692 -20.968 1.00 54.38 96 PHE A O 1
ATOM 665 N N . ASN A 1 97 ? 8.001 6.902 -20.670 1.00 56.31 97 ASN A N 1
ATOM 666 C CA . ASN A 1 97 ? 7.099 7.072 -21.797 1.00 56.31 97 ASN A CA 1
ATOM 667 C C . ASN A 1 97 ? 7.883 7.031 -23.137 1.00 56.31 97 ASN A C 1
ATOM 669 O O . ASN A 1 97 ? 8.670 7.937 -23.413 1.00 56.31 97 ASN A O 1
ATOM 673 N N . PRO A 1 98 ? 7.660 6.035 -24.020 1.00 53.34 98 PRO A N 1
ATOM 674 C CA . PRO A 1 98 ? 8.319 5.940 -25.324 1.00 53.34 98 PRO A CA 1
ATOM 675 C C . PRO A 1 98 ? 8.046 7.137 -26.228 1.00 53.34 98 PRO A C 1
ATOM 677 O O . PRO A 1 98 ? 8.829 7.404 -27.134 1.00 53.34 98 PRO A O 1
ATOM 680 N N . PHE A 1 99 ? 6.934 7.843 -26.011 1.00 53.53 99 PHE A N 1
ATOM 681 C CA . PHE A 1 99 ? 6.579 9.023 -26.789 1.00 53.53 99 PHE A CA 1
ATOM 682 C C . PHE A 1 99 ? 7.401 10.252 -26.386 1.00 53.53 99 PHE A C 1
ATOM 684 O O . PHE A 1 99 ? 7.557 11.158 -27.200 1.00 53.53 99 PHE A O 1
ATOM 691 N N . THR A 1 100 ? 7.940 10.292 -25.162 1.00 52.31 100 THR A N 1
ATOM 692 C CA . THR A 1 100 ? 8.824 11.373 -24.693 1.00 52.31 100 THR A CA 1
ATOM 693 C C . THR A 1 100 ? 10.304 10.990 -24.751 1.00 52.31 100 THR A C 1
ATOM 695 O O . THR A 1 100 ? 11.146 11.884 -24.796 1.00 52.31 100 THR A O 1
ATOM 698 N N . GLN A 1 101 ? 10.631 9.692 -24.786 1.00 56.59 101 GLN A N 1
ATOM 699 C CA . GLN A 1 101 ? 12.001 9.170 -24.843 1.00 56.59 101 GLN A CA 1
ATOM 700 C C . GLN A 1 101 ? 12.127 7.998 -25.841 1.00 56.59 101 GLN A C 1
ATOM 702 O O . GLN A 1 101 ? 12.250 6.837 -25.438 1.00 56.59 101 GLN A O 1
ATOM 707 N N . PRO A 1 102 ? 12.126 8.273 -27.160 1.00 59.72 102 PRO A N 1
ATOM 708 C CA . PRO A 1 102 ? 12.176 7.240 -28.203 1.00 59.72 102 PRO A CA 1
ATOM 709 C C . PRO A 1 102 ? 13.476 6.419 -28.191 1.00 59.72 102 PRO A C 1
ATOM 711 O O . PRO A 1 102 ? 13.516 5.303 -28.703 1.00 59.72 102 PRO A O 1
ATOM 714 N N . GLU A 1 103 ? 14.530 6.941 -27.567 1.00 58.84 103 GLU A N 1
ATOM 715 C CA . GLU A 1 103 ? 15.838 6.295 -27.410 1.00 58.84 103 GLU A CA 1
ATOM 716 C C . GLU A 1 103 ? 15.747 4.992 -26.596 1.00 58.84 103 GLU A C 1
ATOM 718 O O . GLU A 1 103 ? 16.449 4.022 -26.885 1.00 58.84 103 GLU A O 1
ATOM 723 N N . LEU A 1 104 ? 14.810 4.920 -25.643 1.00 54.75 104 LEU A N 1
ATOM 724 C CA . LEU A 1 104 ? 14.558 3.715 -24.849 1.00 54.75 104 LEU A CA 1
ATOM 725 C C . LEU A 1 104 ? 14.016 2.559 -25.706 1.00 54.75 104 LEU A C 1
ATOM 727 O O . LEU A 1 104 ? 14.294 1.399 -25.417 1.00 54.75 104 LEU A O 1
ATOM 731 N N . ILE A 1 105 ? 13.315 2.846 -26.809 1.00 55.91 105 ILE A N 1
ATOM 732 C CA . ILE A 1 105 ? 12.798 1.821 -27.734 1.00 55.91 105 ILE A CA 1
ATOM 733 C C . ILE A 1 105 ? 13.947 1.084 -28.439 1.00 55.91 105 ILE A C 1
ATOM 735 O O . ILE A 1 105 ? 13.802 -0.082 -28.794 1.00 55.91 105 ILE A O 1
ATOM 739 N N . LEU A 1 106 ? 15.092 1.747 -28.631 1.00 53.19 106 LEU A N 1
ATOM 740 C CA . LEU A 1 106 ? 16.268 1.176 -29.296 1.00 53.19 106 LEU A CA 1
ATOM 741 C C . LEU A 1 106 ? 17.160 0.369 -28.342 1.00 53.19 106 LEU A C 1
ATOM 743 O O . LEU A 1 106 ? 17.909 -0.496 -28.791 1.00 53.19 106 LEU A O 1
ATOM 747 N N . MET A 1 107 ? 17.083 0.638 -27.036 1.00 52.19 107 MET A N 1
ATOM 748 C CA . MET A 1 107 ? 17.859 -0.066 -26.007 1.00 52.19 107 MET A CA 1
ATOM 749 C C . MET A 1 107 ? 17.204 -1.375 -25.546 1.00 52.19 107 MET A C 1
ATOM 751 O O . MET A 1 107 ? 17.885 -2.247 -25.008 1.00 52.19 107 MET A O 1
ATOM 755 N N . PHE A 1 108 ? 15.897 -1.532 -25.764 1.00 53.75 108 PHE A N 1
ATOM 756 C CA . PHE A 1 108 ? 15.131 -2.709 -25.362 1.00 53.75 108 PHE A CA 1
ATOM 757 C C . PHE A 1 108 ? 14.511 -3.401 -26.573 1.00 53.75 108 PHE A C 1
ATOM 759 O O . PHE A 1 108 ? 14.266 -2.785 -27.603 1.00 53.75 108 PHE A O 1
ATOM 766 N N . ASN A 1 109 ? 14.216 -4.699 -26.454 1.00 56.34 109 ASN A N 1
ATOM 767 C CA . ASN A 1 109 ? 13.409 -5.369 -27.470 1.00 56.34 109 ASN A CA 1
ATOM 768 C C . ASN A 1 109 ? 12.053 -4.633 -27.576 1.00 56.34 109 ASN A C 1
ATOM 770 O O . ASN A 1 109 ? 11.343 -4.560 -26.565 1.00 56.34 109 ASN A O 1
ATOM 774 N N . PRO A 1 110 ? 11.674 -4.115 -28.759 1.00 56.41 110 PRO A N 1
ATOM 775 C CA . PRO A 1 110 ? 10.497 -3.264 -28.907 1.00 56.41 110 PRO A CA 1
ATOM 776 C C . PRO A 1 110 ? 9.201 -3.960 -28.479 1.00 56.41 110 PRO A C 1
ATOM 778 O O . PRO A 1 110 ? 8.287 -3.300 -27.994 1.00 56.41 110 PRO A O 1
ATOM 781 N N . TRP A 1 111 ? 9.131 -5.292 -28.575 1.00 49.66 111 TRP A N 1
ATOM 782 C CA . TRP A 1 111 ? 7.974 -6.065 -28.125 1.00 49.66 111 TRP A CA 1
ATOM 783 C C . TRP A 1 111 ? 7.885 -6.147 -26.596 1.00 49.66 111 TRP A C 1
ATOM 785 O O . TRP A 1 111 ? 6.820 -5.931 -26.021 1.00 49.66 111 TRP A O 1
ATOM 795 N N . SER A 1 112 ? 9.010 -6.389 -25.919 1.00 53.03 112 SER A N 1
ATOM 796 C CA . SER A 1 112 ? 9.082 -6.403 -24.450 1.00 53.03 112 SER A CA 1
ATOM 797 C C . SER A 1 112 ? 8.817 -5.020 -23.856 1.00 53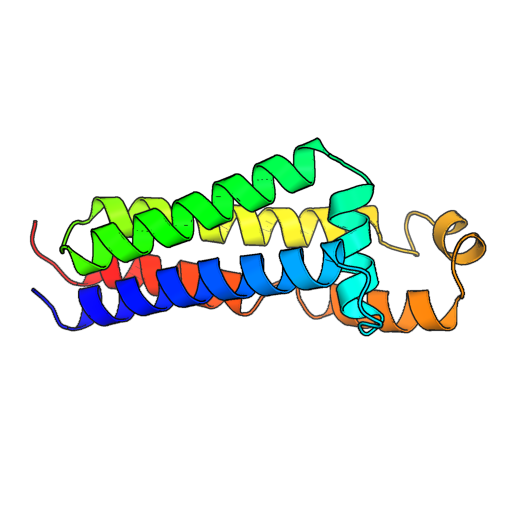.03 112 SER A C 1
ATOM 799 O O . SER A 1 112 ? 8.135 -4.906 -22.837 1.00 53.03 112 SER A O 1
ATOM 801 N N . PHE A 1 113 ? 9.312 -3.972 -24.519 1.00 54.59 113 PHE A N 1
ATOM 802 C CA . PHE A 1 113 ? 9.077 -2.587 -24.131 1.00 54.59 113 PHE A CA 1
ATOM 803 C C . PHE A 1 113 ? 7.608 -2.193 -24.329 1.00 54.59 113 PHE A C 1
ATOM 805 O O . PHE A 1 113 ? 7.002 -1.644 -23.419 1.00 54.59 113 PHE A O 1
ATOM 812 N N . PHE A 1 114 ? 6.998 -2.525 -25.472 1.00 50.34 114 PHE A N 1
ATOM 813 C CA . PHE A 1 114 ? 5.596 -2.199 -25.749 1.00 50.34 114 PHE A CA 1
ATOM 814 C C . PHE A 1 114 ? 4.629 -2.929 -24.808 1.00 50.34 114 PHE A C 1
ATOM 816 O O . PHE A 1 114 ? 3.737 -2.302 -24.246 1.00 50.34 114 PHE A O 1
ATOM 823 N N . VAL A 1 115 ? 4.826 -4.231 -24.565 1.00 51.06 115 VAL A N 1
ATOM 824 C CA . VAL A 1 115 ? 3.988 -5.007 -23.629 1.00 51.06 115 VAL A CA 1
ATOM 825 C C . VAL A 1 115 ? 4.120 -4.480 -22.201 1.00 51.06 115 VAL A C 1
ATOM 827 O O . VAL A 1 115 ? 3.122 -4.332 -21.496 1.00 51.06 115 VAL A O 1
ATOM 830 N N . GLY A 1 116 ? 5.337 -4.156 -21.770 1.00 51.97 116 GLY A N 1
ATOM 831 C CA . GLY A 1 116 ? 5.552 -3.598 -20.447 1.00 51.97 116 GLY A CA 1
ATOM 832 C C . GLY A 1 116 ? 5.075 -2.140 -20.308 1.00 51.97 116 GLY A C 1
ATOM 833 O O . GLY A 1 116 ? 4.539 -1.778 -19.265 1.00 51.97 116 GLY A O 1
ATOM 834 N N . PHE A 1 117 ? 5.166 -1.325 -21.363 1.00 51.25 117 PHE A N 1
ATOM 835 C CA . PHE A 1 117 ? 4.668 0.053 -21.386 1.00 51.25 117 PHE A CA 1
ATOM 836 C C . PHE A 1 117 ? 3.137 0.130 -21.431 1.00 51.25 117 PHE A C 1
ATOM 838 O O . PHE A 1 117 ? 2.541 0.941 -20.725 1.00 51.25 117 PHE A O 1
ATOM 845 N N . VAL A 1 118 ? 2.477 -0.737 -22.204 1.00 45.69 118 VAL A N 1
ATOM 846 C CA . VAL A 1 118 ? 1.012 -0.882 -22.169 1.00 45.69 118 VAL A CA 1
ATOM 847 C C . VAL A 1 118 ? 0.570 -1.378 -20.785 1.00 45.69 118 VAL A C 1
ATOM 849 O O . VAL A 1 118 ? -0.418 -0.882 -20.256 1.00 45.69 118 VAL A O 1
ATOM 852 N N . GLY A 1 119 ? 1.342 -2.263 -20.140 1.00 46.62 119 GLY A N 1
ATOM 853 C CA . GLY A 1 119 ? 1.119 -2.666 -18.744 1.00 46.62 119 GLY A CA 1
ATOM 854 C C . GLY A 1 119 ? 1.275 -1.525 -17.723 1.00 46.62 119 GLY A C 1
ATOM 855 O O . GLY A 1 119 ? 0.466 -1.417 -16.800 1.00 46.62 119 GLY A O 1
ATOM 856 N N . LEU A 1 120 ? 2.265 -0.642 -17.905 1.00 48.25 120 LEU A N 1
ATOM 857 C CA . LEU A 1 120 ? 2.474 0.560 -17.083 1.00 48.25 120 LEU A CA 1
ATOM 858 C C . LEU A 1 120 ? 1.374 1.611 -17.279 1.00 48.25 120 LEU A C 1
ATOM 860 O O . LEU A 1 120 ? 0.871 2.167 -16.307 1.00 48.25 120 LEU A O 1
ATOM 864 N N . SER A 1 121 ? 0.980 1.857 -18.530 1.00 40.44 121 SER A N 1
ATOM 865 C CA . SER A 1 121 ? 0.011 2.898 -18.907 1.00 40.44 121 SER A CA 1
ATOM 866 C C . SER A 1 121 ? -1.416 2.596 -18.432 1.00 40.44 121 SER A C 1
ATOM 868 O O . SER A 1 121 ? -2.281 3.464 -18.475 1.00 40.44 121 SER A O 1
ATOM 870 N N . ILE A 1 122 ? -1.687 1.365 -17.993 1.00 40.62 122 ILE A N 1
ATOM 871 C CA . ILE A 1 122 ? -2.993 0.943 -17.468 1.00 40.62 122 ILE A CA 1
ATOM 872 C C . ILE A 1 122 ? -2.987 0.907 -15.921 1.00 40.62 122 ILE A C 1
ATOM 874 O O . ILE A 1 122 ? -4.049 0.863 -15.305 1.00 40.62 122 ILE A O 1
ATOM 878 N N . SER A 1 123 ? -1.823 1.016 -15.264 1.00 45.00 123 SER A N 1
ATOM 879 C CA . SER A 1 123 ? -1.660 0.690 -13.833 1.00 45.00 123 SER A CA 1
ATOM 880 C C . SER A 1 123 ? -1.284 1.884 -12.940 1.00 45.00 123 SER A C 1
ATOM 882 O O . SER A 1 123 ? -0.548 1.731 -11.971 1.00 45.00 123 SER A O 1
ATOM 884 N N . PHE A 1 124 ? -1.798 3.086 -13.221 1.00 48.53 124 PHE A N 1
ATOM 885 C CA . PHE A 1 124 ? -1.612 4.265 -12.349 1.00 48.53 124 PHE A CA 1
ATOM 886 C C . PHE A 1 124 ? -2.296 4.127 -10.975 1.00 48.53 124 PHE A C 1
ATOM 888 O O . PHE A 1 124 ? -1.943 4.816 -10.020 1.00 48.53 124 PHE A O 1
ATOM 895 N N . LEU A 1 125 ? -3.276 3.226 -10.882 1.00 54.72 125 LEU A N 1
ATOM 896 C CA . LEU A 1 125 ? -3.862 2.731 -9.642 1.00 54.72 125 LEU A CA 1
ATOM 897 C C . LEU A 1 125 ? -3.346 1.304 -9.433 1.00 54.72 125 LEU A C 1
ATOM 899 O O . LEU A 1 125 ? -3.977 0.335 -9.855 1.00 54.72 125 LEU A O 1
ATOM 903 N N . THR A 1 126 ? -2.175 1.161 -8.818 1.00 70.12 126 THR A N 1
ATOM 904 C CA . THR A 1 126 ? -1.708 -0.170 -8.419 1.00 70.12 126 THR A CA 1
ATOM 905 C C . THR A 1 126 ? -2.651 -0.705 -7.341 1.00 70.12 126 THR A C 1
ATOM 907 O O . THR A 1 126 ? -3.150 0.056 -6.501 1.00 70.12 126 THR A O 1
ATOM 910 N N . ILE A 1 127 ? -2.961 -2.002 -7.371 1.00 75.19 127 ILE A N 1
ATOM 911 C CA . ILE A 1 127 ? -3.907 -2.585 -6.411 1.00 75.19 127 ILE A CA 1
ATOM 912 C C . ILE A 1 127 ? -3.423 -2.384 -4.970 1.00 75.19 127 ILE A C 1
ATOM 914 O O . ILE A 1 127 ? -4.223 -2.178 -4.064 1.00 75.19 127 ILE A O 1
ATOM 918 N N . GLU A 1 128 ? -2.111 -2.330 -4.769 1.00 78.62 128 GLU A N 1
ATOM 919 C CA . GLU A 1 128 ? -1.454 -2.028 -3.509 1.00 78.62 128 GLU A CA 1
ATOM 920 C C . GLU A 1 128 ? -1.724 -0.593 -3.048 1.00 78.62 128 GLU A C 1
ATOM 922 O O . GLU A 1 128 ? -2.039 -0.383 -1.878 1.00 78.62 128 GLU A O 1
ATOM 927 N N . ALA A 1 129 ? -1.666 0.397 -3.946 1.00 78.00 129 ALA A N 1
ATOM 928 C CA . ALA A 1 129 ? -2.006 1.778 -3.608 1.00 78.00 129 ALA A CA 1
ATOM 929 C C . ALA A 1 129 ? -3.489 1.906 -3.229 1.00 78.00 129 ALA A C 1
ATOM 931 O O . ALA A 1 129 ? -3.819 2.557 -2.239 1.00 78.00 129 ALA A O 1
ATOM 932 N N . ILE A 1 130 ? -4.390 1.226 -3.947 1.00 84.50 130 ILE A N 1
ATOM 933 C CA . ILE A 1 130 ? -5.825 1.203 -3.617 1.00 84.50 130 ILE A CA 1
ATOM 934 C C . ILE A 1 130 ? -6.052 0.575 -2.241 1.00 84.50 130 ILE A C 1
ATOM 936 O O . ILE A 1 130 ? -6.759 1.143 -1.409 1.00 84.50 130 ILE A O 1
ATOM 940 N N . LEU A 1 131 ? -5.447 -0.586 -1.988 1.00 88.00 131 LEU A N 1
ATOM 941 C CA . LEU A 1 131 ? -5.555 -1.286 -0.711 1.00 88.00 131 LEU A CA 1
ATOM 942 C C . LEU A 1 131 ? -4.966 -0.453 0.432 1.00 88.00 131 LEU A C 1
ATOM 944 O O . LEU A 1 131 ? -5.572 -0.375 1.497 1.00 88.00 131 LEU A O 1
ATOM 948 N N . GLY A 1 132 ? -3.843 0.231 0.212 1.00 88.56 132 GLY A N 1
ATOM 949 C CA . GLY A 1 132 ? -3.253 1.146 1.187 1.00 88.56 132 GLY A CA 1
ATOM 950 C C . GLY A 1 132 ? -4.146 2.355 1.489 1.00 88.56 132 GLY A C 1
ATOM 951 O O . GLY A 1 132 ? -4.354 2.682 2.658 1.00 88.56 132 GLY A O 1
ATOM 952 N N . LEU A 1 133 ? -4.740 2.976 0.459 1.00 91.75 133 LEU A N 1
ATOM 953 C CA . LEU A 1 133 ? -5.676 4.098 0.603 1.00 91.75 133 LEU A CA 1
ATOM 954 C C . LEU A 1 133 ? -6.942 3.675 1.354 1.00 91.75 133 LEU A C 1
ATOM 956 O O . LEU A 1 133 ? -7.299 4.296 2.354 1.00 91.75 133 LEU A O 1
ATOM 960 N N . LEU A 1 134 ? -7.600 2.596 0.915 1.00 92.31 134 LEU A N 1
ATOM 961 C CA . LEU A 1 134 ? -8.784 2.050 1.586 1.00 92.31 134 LEU A CA 1
ATOM 962 C C . LEU A 1 134 ? -8.450 1.613 3.014 1.00 92.31 134 LEU A C 1
ATOM 964 O O . LEU A 1 134 ? -9.217 1.882 3.935 1.00 92.31 134 LEU A O 1
ATOM 968 N N . GLY A 1 135 ? -7.281 1.001 3.209 1.00 91.50 135 GLY A N 1
ATOM 969 C CA . GLY A 1 135 ? -6.767 0.602 4.511 1.00 91.50 135 GLY A CA 1
ATOM 970 C C . GLY A 1 135 ? -6.645 1.780 5.470 1.00 91.50 135 GLY A C 1
ATOM 971 O O . GLY A 1 135 ? -7.211 1.760 6.565 1.00 91.50 135 GLY A O 1
ATOM 972 N N . GLY A 1 136 ? -5.978 2.849 5.034 1.00 91.75 136 GLY A N 1
ATOM 973 C CA . GLY A 1 136 ? -5.829 4.066 5.823 1.00 91.75 136 GLY A CA 1
ATOM 974 C C . GLY A 1 136 ? -7.160 4.766 6.110 1.00 91.75 136 GLY A C 1
ATOM 975 O O . GLY A 1 136 ? -7.416 5.135 7.260 1.00 91.75 136 GLY A O 1
ATOM 976 N N . ILE A 1 137 ? -8.049 4.867 5.114 1.00 93.94 137 ILE A N 1
ATOM 977 C CA . ILE A 1 137 ? -9.401 5.429 5.278 1.00 93.94 137 ILE A CA 1
ATOM 978 C C . ILE A 1 137 ? -10.192 4.630 6.315 1.00 93.94 137 ILE A C 1
ATOM 980 O O . ILE A 1 137 ? -10.792 5.219 7.209 1.00 93.94 137 ILE A O 1
ATOM 984 N N . PHE A 1 138 ? -10.175 3.300 6.247 1.00 93.25 138 PHE A N 1
ATOM 985 C CA . PHE A 1 138 ? -10.923 2.440 7.166 1.00 93.25 138 PHE A CA 1
ATOM 986 C C . PHE A 1 138 ? -10.381 2.488 8.600 1.00 93.25 138 PHE A C 1
ATOM 988 O O . PHE A 1 138 ? -11.166 2.503 9.552 1.00 93.25 138 PHE A O 1
ATOM 995 N N . ILE A 1 139 ? -9.059 2.597 8.781 1.00 92.00 139 ILE A N 1
ATOM 996 C CA . ILE A 1 139 ? -8.458 2.810 10.108 1.00 92.00 139 ILE A CA 1
ATOM 997 C C . ILE A 1 139 ? -8.901 4.155 10.702 1.00 92.00 139 ILE A C 1
ATOM 999 O O . ILE A 1 139 ? -9.247 4.218 11.886 1.00 92.00 139 ILE A O 1
ATOM 1003 N N . LEU A 1 140 ? -8.910 5.226 9.902 1.00 91.62 140 LEU A N 1
ATOM 1004 C CA . LEU A 1 140 ? -9.331 6.555 10.355 1.00 91.62 140 LEU A CA 1
ATOM 1005 C C . LEU A 1 140 ? -10.836 6.632 10.630 1.00 91.62 140 LEU A C 1
ATOM 1007 O O . LEU A 1 140 ? -11.247 7.169 11.659 1.00 91.62 140 LEU A O 1
ATOM 1011 N N . ALA A 1 141 ? -11.650 6.063 9.742 1.00 87.94 141 ALA A N 1
ATOM 1012 C CA . ALA A 1 141 ? -13.106 6.073 9.831 1.00 87.94 141 ALA A CA 1
ATOM 1013 C C . ALA A 1 141 ? -13.647 5.175 10.955 1.00 87.94 141 ALA A C 1
ATOM 1015 O O . ALA A 1 141 ? -14.766 5.371 11.418 1.00 87.94 141 ALA A O 1
ATOM 1016 N N . GLY A 1 142 ? -12.868 4.193 11.417 1.00 81.44 142 GLY A N 1
ATOM 1017 C CA . GLY A 1 142 ? -13.348 3.181 12.353 1.00 81.44 142 GLY A CA 1
ATOM 1018 C C . GLY A 1 142 ? -13.636 3.636 13.790 1.00 81.44 142 GLY A C 1
ATOM 1019 O O . GLY A 1 142 ? -14.205 2.828 14.516 1.00 81.44 142 GLY A O 1
ATOM 1020 N N . GLY A 1 143 ? -13.272 4.865 14.204 1.00 65.38 143 GLY A N 1
ATOM 1021 C CA . GLY A 1 143 ? -13.512 5.445 15.553 1.00 65.38 143 GLY A CA 1
ATOM 1022 C C . GLY A 1 143 ? -13.059 4.575 16.756 1.00 65.38 143 GLY A C 1
ATOM 1023 O O . GLY A 1 143 ? -12.647 3.429 16.604 1.00 65.38 143 GLY A O 1
ATOM 1024 N N . SER A 1 144 ? -13.094 4.989 18.025 1.00 60.22 144 SER A N 1
ATOM 1025 C CA . SER A 1 144 ? -12.607 6.208 18.699 1.00 60.22 144 SER A CA 1
ATOM 1026 C C . SER A 1 144 ? -11.076 6.187 18.869 1.00 60.22 144 SER A C 1
ATOM 1028 O O . SER A 1 144 ? -10.429 5.285 18.348 1.00 60.22 144 SER A O 1
ATOM 1030 N N . ASP A 1 145 ? -10.483 7.170 19.551 1.00 58.31 145 ASP A N 1
ATOM 1031 C CA . ASP A 1 145 ? -9.111 7.048 20.086 1.00 58.31 145 ASP A CA 1
ATOM 1032 C C . ASP A 1 145 ? -8.938 5.817 20.991 1.00 58.31 145 ASP A C 1
ATOM 1034 O O . ASP A 1 145 ? -9.962 5.373 21.573 1.00 58.31 145 ASP A O 1
#

Radius of gyration: 16.62 Å; Cα contacts (8 Å, |Δi|>4): 227; chains: 1; bounding box: 33×26×49 Å

Solvent-accessible surface area (backbone atoms only — not comparable to full-atom values): 6877 Å² total; per-residue (Å²): 125,38,70,44,11,45,54,9,8,50,30,4,32,51,18,19,49,52,53,49,51,55,51,48,50,33,71,68,65,54,99,55,60,50,57,45,51,48,55,36,42,56,35,65,77,29,69,64,51,39,53,50,53,52,50,33,30,49,31,10,36,52,8,7,53,31,7,58,71,49,37,50,68,10,8,53,35,4,32,54,22,17,54,50,51,32,50,49,44,47,51,50,51,63,69,70,26,56,90,81,38,59,68,58,51,75,78,41,61,56,66,53,48,49,56,22,45,57,52,48,77,72,41,54,72,41,70,39,30,52,31,8,38,52,7,9,49,27,17,54,70,30,55,69,131

pLDDT: mean 70.12, std 17.81, range [38.22, 94.31]